Protein AF-A0A238V1S0-F1 (afdb_monomer)

Nearest PDB structures (foldseek):
  1uw4-assembly2_C  TM=3.330E-01  e=7.385E+00  Homo sapiens

Structure (mmCIF, N/CA/C/O backbone):
data_AF-A0A238V1S0-F1
#
_entry.id   AF-A0A238V1S0-F1
#
loop_
_atom_site.group_PDB
_atom_site.id
_atom_site.type_symbol
_atom_site.label_atom_id
_atom_site.label_alt_id
_atom_site.label_comp_id
_atom_site.label_asym_id
_atom_site.label_entity_id
_atom_site.label_seq_id
_atom_site.pdbx_PDB_ins_code
_atom_site.Cartn_x
_atom_site.Cartn_y
_atom_site.Cartn_z
_atom_site.occupancy
_atom_site.B_iso_or_equiv
_atom_site.auth_seq_id
_atom_site.auth_comp_id
_atom_site.auth_asym_id
_atom_site.auth_atom_id
_atom_site.pdbx_PDB_model_num
ATOM 1 N N . MET A 1 1 ? 20.541 9.619 -1.644 1.00 54.50 1 MET A N 1
ATOM 2 C CA . MET A 1 1 ? 19.084 9.406 -1.717 1.00 54.50 1 MET A CA 1
ATOM 3 C C . MET A 1 1 ? 18.749 8.346 -0.679 1.00 54.50 1 MET A C 1
ATOM 5 O O . MET A 1 1 ? 19.626 7.540 -0.402 1.00 54.50 1 MET A O 1
ATOM 9 N N . GLY A 1 2 ? 17.619 8.468 0.016 1.00 66.25 2 GLY A N 1
ATOM 10 C CA . GLY A 1 2 ? 17.244 7.609 1.146 1.00 66.25 2 GLY A CA 1
ATOM 11 C C . GLY A 1 2 ? 15.854 6.996 0.943 1.00 66.25 2 GLY A C 1
ATOM 12 O O . GLY A 1 2 ? 15.102 7.477 0.090 1.00 66.25 2 GLY A O 1
ATOM 13 N N . ALA A 1 3 ? 15.493 6.001 1.760 1.00 74.81 3 ALA A N 1
ATOM 14 C CA . ALA A 1 3 ? 14.172 5.377 1.742 1.00 74.81 3 ALA A CA 1
ATOM 15 C C . ALA A 1 3 ? 13.056 6.424 1.736 1.00 74.81 3 ALA A C 1
ATOM 17 O O . ALA A 1 3 ? 13.066 7.389 2.504 1.00 74.81 3 ALA A O 1
ATOM 18 N N . SER A 1 4 ? 12.078 6.207 0.865 1.00 87.19 4 SER A N 1
ATOM 19 C CA . SER A 1 4 ? 10.942 7.100 0.680 1.00 87.19 4 SER A CA 1
ATOM 20 C C . SER A 1 4 ? 9.683 6.471 1.254 1.00 87.19 4 SER A C 1
ATOM 22 O O . SER A 1 4 ? 9.440 5.273 1.104 1.00 87.19 4 SER A O 1
ATOM 24 N N . GLY A 1 5 ? 8.897 7.292 1.946 1.00 90.69 5 GLY A N 1
ATOM 25 C CA . GLY A 1 5 ? 7.599 6.886 2.466 1.00 90.69 5 GLY A CA 1
ATOM 26 C C . GLY A 1 5 ? 6.532 6.966 1.386 1.00 90.69 5 GLY A C 1
ATOM 27 O O . GLY A 1 5 ? 6.448 7.959 0.665 1.00 90.69 5 GLY A O 1
ATOM 28 N N . TRP A 1 6 ? 5.677 5.956 1.324 1.00 94.62 6 TRP A N 1
ATOM 29 C CA . TRP A 1 6 ? 4.529 5.903 0.425 1.00 94.62 6 TRP A CA 1
ATOM 30 C C . TRP A 1 6 ? 3.276 5.505 1.203 1.00 94.62 6 TRP A C 1
ATOM 32 O O . TRP A 1 6 ? 3.348 4.856 2.249 1.00 94.62 6 TRP A O 1
ATOM 42 N N . HIS A 1 7 ? 2.105 5.916 0.713 1.00 95.94 7 HIS A N 1
ATOM 43 C CA . HIS A 1 7 ? 0.826 5.536 1.306 1.00 95.94 7 HIS A CA 1
ATOM 44 C C . HIS A 1 7 ? -0.305 5.538 0.277 1.00 95.94 7 HIS A C 1
ATOM 46 O O . HIS A 1 7 ? -0.301 6.320 -0.668 1.00 95.94 7 HIS A O 1
ATOM 52 N N . TYR A 1 8 ? -1.297 4.682 0.504 1.00 96.38 8 TYR A N 1
ATOM 53 C CA . TYR A 1 8 ? -2.450 4.468 -0.359 1.00 96.38 8 TYR A CA 1
ATOM 54 C C . TYR A 1 8 ? -3.719 4.306 0.481 1.00 96.38 8 TYR A C 1
ATOM 56 O O . TYR A 1 8 ? -3.685 3.817 1.614 1.00 96.38 8 TYR A O 1
ATOM 64 N N . PHE A 1 9 ? -4.856 4.669 -0.108 1.00 95.75 9 PHE A N 1
ATOM 65 C CA . PHE A 1 9 ? -6.181 4.354 0.420 1.00 95.75 9 PHE A CA 1
ATOM 66 C C . PHE A 1 9 ? -6.911 3.459 -0.573 1.00 95.75 9 PHE A C 1
ATOM 68 O O . PHE A 1 9 ? -6.894 3.718 -1.773 1.00 95.75 9 PHE A O 1
ATOM 75 N N . THR A 1 10 ? -7.578 2.429 -0.071 1.00 95.06 10 THR A N 1
ATOM 76 C CA . THR A 1 10 ? -8.374 1.501 -0.879 1.00 95.06 10 THR A CA 1
ATOM 77 C C . THR A 1 10 ? -9.608 1.071 -0.101 1.00 95.06 10 THR A C 1
ATOM 79 O O . THR A 1 10 ? -9.635 1.149 1.127 1.00 95.06 10 THR A O 1
ATOM 82 N N . ASP A 1 11 ? -10.628 0.586 -0.799 1.00 93.88 11 ASP A N 1
ATOM 83 C CA . ASP A 1 11 ? -11.766 -0.067 -0.159 1.00 93.88 11 ASP A CA 1
ATOM 84 C C . ASP A 1 11 ? -11.306 -1.263 0.673 1.00 93.88 11 ASP A C 1
ATOM 86 O O . ASP A 1 11 ? -10.360 -1.969 0.296 1.00 93.88 11 ASP A O 1
ATOM 90 N N . TYR A 1 12 ? -11.981 -1.473 1.804 1.00 93.38 12 TYR A N 1
ATOM 91 C CA . TYR A 1 12 ? -11.707 -2.593 2.690 1.00 93.38 12 TYR A CA 1
ATOM 92 C C . TYR A 1 12 ? -11.927 -3.918 1.966 1.00 93.38 12 TYR A C 1
ATOM 94 O O . TYR A 1 12 ? -12.994 -4.184 1.417 1.00 93.38 12 TYR A O 1
ATOM 102 N N . GLU A 1 13 ? -10.912 -4.764 2.040 1.00 94.44 13 GLU A N 1
ATOM 103 C CA . GLU A 1 13 ? -10.909 -6.121 1.527 1.00 94.44 13 GLU A CA 1
ATOM 104 C C . GLU A 1 13 ? -10.217 -6.997 2.584 1.00 94.44 13 GLU A C 1
ATOM 106 O O . GLU A 1 13 ? -9.099 -6.666 2.992 1.00 94.44 13 GLU A O 1
ATOM 111 N N . PRO A 1 14 ? -10.876 -8.054 3.095 1.00 90.94 14 PRO A N 1
ATOM 112 C CA . PRO A 1 14 ? -10.302 -8.918 4.124 1.00 90.94 14 PRO A CA 1
ATOM 113 C C . PRO A 1 14 ? -9.054 -9.688 3.670 1.00 90.94 14 PRO A C 1
ATOM 115 O O . PRO A 1 14 ? -8.218 -10.001 4.519 1.00 90.94 14 PRO A O 1
ATOM 118 N N . ASP A 1 15 ? -8.902 -10.001 2.377 1.00 94.31 15 ASP A N 1
ATOM 119 C CA . ASP A 1 15 ? -7.673 -10.619 1.872 1.00 94.31 15 ASP A CA 1
ATOM 120 C C . ASP A 1 15 ? -6.660 -9.561 1.415 1.00 94.31 15 ASP A C 1
ATOM 122 O O . ASP A 1 15 ? -6.736 -9.003 0.316 1.00 94.31 15 ASP A O 1
ATOM 126 N N . LEU A 1 16 ? -5.634 -9.331 2.238 1.00 95.12 16 LEU A N 1
ATOM 127 C CA . LEU A 1 16 ? -4.558 -8.401 1.902 1.00 95.12 16 LEU A CA 1
ATOM 128 C C . LEU A 1 16 ? -3.808 -8.761 0.614 1.00 95.12 16 LEU A C 1
ATOM 130 O O . LEU A 1 16 ? -3.166 -7.884 0.043 1.00 95.12 16 LEU A O 1
ATOM 134 N N . ARG A 1 17 ? -3.869 -10.006 0.122 1.00 96.25 17 ARG A N 1
ATOM 135 C CA . ARG A 1 17 ? -3.259 -10.353 -1.174 1.00 96.25 17 ARG A CA 1
ATOM 136 C C . ARG A 1 17 ? -3.998 -9.680 -2.323 1.00 96.25 17 ARG A C 1
ATOM 138 O O . ARG A 1 17 ? -3.363 -9.185 -3.248 1.00 96.25 17 ARG A O 1
ATOM 145 N N . VAL A 1 18 ? -5.326 -9.61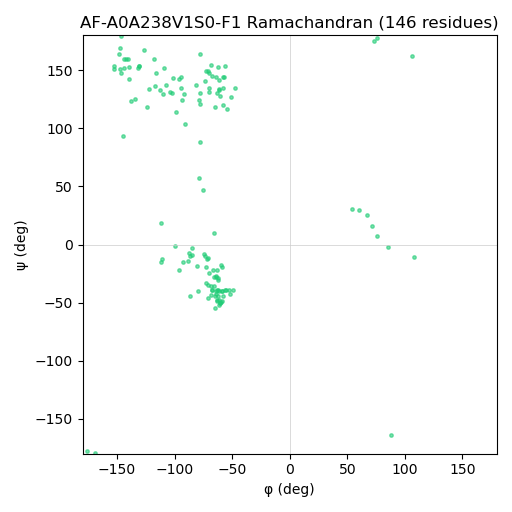0 -2.229 1.00 96.62 18 VAL A N 1
ATOM 146 C CA . VAL A 1 18 ? -6.175 -8.900 -3.194 1.00 96.62 18 VAL A CA 1
ATOM 147 C C . VAL A 1 18 ? -5.928 -7.396 -3.108 1.00 96.62 18 VAL A C 1
ATOM 149 O O . VAL A 1 18 ? -5.863 -6.722 -4.136 1.00 96.62 18 VAL A O 1
ATOM 152 N N . VAL A 1 19 ? -5.745 -6.868 -1.893 1.00 96.94 19 VAL A N 1
ATOM 153 C CA . VAL A 1 19 ? -5.346 -5.469 -1.684 1.00 96.94 19 VAL A CA 1
ATOM 154 C C . VAL A 1 19 ? -3.998 -5.180 -2.340 1.00 96.94 19 VAL A C 1
ATOM 156 O O . VAL A 1 19 ? -3.888 -4.216 -3.092 1.00 96.94 19 VAL A O 1
ATOM 159 N N . LEU A 1 20 ? -2.989 -6.011 -2.079 1.00 96.88 20 LEU A N 1
ATOM 160 C CA . LEU A 1 20 ? -1.637 -5.816 -2.593 1.00 96.88 20 LEU A CA 1
ATOM 161 C C . LEU A 1 20 ? -1.607 -5.854 -4.125 1.00 96.88 20 LEU A C 1
ATOM 163 O O . LEU A 1 20 ? -1.087 -4.928 -4.736 1.00 96.88 20 LEU A O 1
ATOM 167 N N . ASP A 1 21 ? -2.247 -6.850 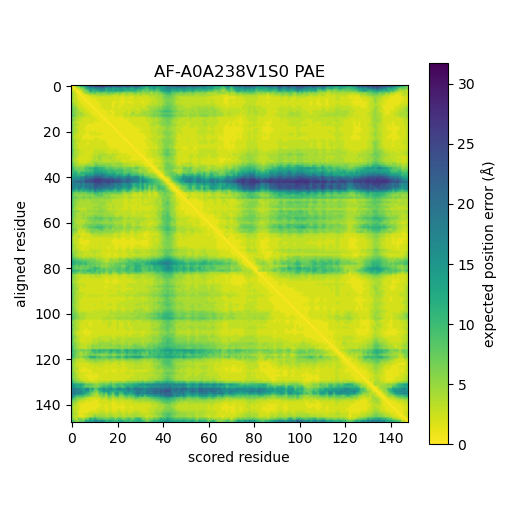-4.744 1.00 96.44 21 ASP A N 1
ATOM 168 C CA . ASP A 1 21 ? -2.356 -6.949 -6.207 1.00 96.44 21 ASP A CA 1
ATOM 169 C C . ASP A 1 21 ? -3.053 -5.725 -6.828 1.00 96.44 21 ASP A C 1
ATOM 171 O O . ASP A 1 21 ? -2.631 -5.198 -7.862 1.00 96.44 21 ASP A O 1
ATOM 175 N N . ARG A 1 22 ? -4.111 -5.221 -6.179 1.00 96.31 22 ARG A N 1
ATOM 176 C CA . ARG A 1 22 ? -4.798 -4.000 -6.616 1.00 96.31 22 ARG A CA 1
ATOM 177 C C . ARG A 1 22 ? -3.871 -2.790 -6.551 1.00 96.31 22 ARG A C 1
ATOM 179 O O . ARG A 1 22 ? -3.815 -2.028 -7.515 1.00 96.31 22 ARG A O 1
ATOM 186 N N . LEU A 1 23 ? -3.163 -2.616 -5.437 1.00 97.06 23 LEU A N 1
ATOM 187 C CA . LEU A 1 23 ? -2.242 -1.498 -5.249 1.00 97.06 23 LEU A CA 1
ATOM 188 C C . LEU A 1 23 ? -1.057 -1.572 -6.212 1.00 97.06 23 LEU A C 1
ATOM 190 O O . LEU A 1 23 ? -0.659 -0.541 -6.742 1.00 97.06 23 LEU A O 1
ATOM 194 N N . HIS A 1 24 ? -0.556 -2.771 -6.522 1.00 96.31 24 HIS A N 1
ATOM 195 C CA . HIS A 1 24 ? 0.466 -2.952 -7.551 1.00 96.31 24 HIS A CA 1
ATOM 196 C C . HIS A 1 24 ? -0.006 -2.479 -8.919 1.00 96.31 24 HIS A C 1
ATOM 198 O O . HIS A 1 24 ? 0.672 -1.689 -9.574 1.00 96.31 24 HIS A O 1
ATOM 204 N N . ARG A 1 25 ? -1.198 -2.908 -9.342 1.00 95.12 25 ARG A N 1
ATOM 205 C CA . ARG A 1 25 ? -1.772 -2.475 -10.622 1.00 95.12 25 ARG A CA 1
ATOM 206 C C . ARG A 1 25 ? -2.035 -0.973 -10.659 1.00 95.12 25 ARG A C 1
ATOM 208 O O . ARG A 1 25 ? -1.797 -0.353 -11.692 1.00 95.12 25 ARG A O 1
ATOM 215 N N . GLN A 1 26 ? -2.499 -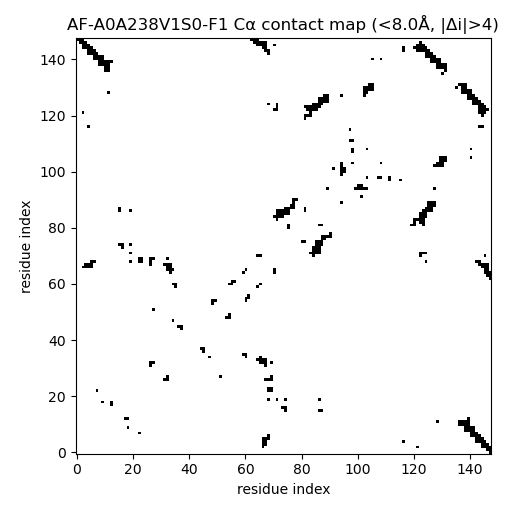0.396 -9.551 1.00 95.12 26 GLN A N 1
ATOM 216 C CA . GLN A 1 26 ? -2.727 1.041 -9.437 1.00 95.12 26 GLN A CA 1
ATOM 217 C C . GLN A 1 26 ? -1.416 1.826 -9.544 1.00 95.12 26 GLN A C 1
ATOM 219 O O . GLN A 1 26 ? -1.314 2.691 -10.408 1.00 95.12 26 GLN A O 1
ATOM 224 N N . ALA A 1 27 ? -0.421 1.513 -8.710 1.00 95.56 27 ALA A N 1
ATOM 225 C CA . ALA A 1 27 ? 0.846 2.240 -8.673 1.00 95.56 27 ALA A CA 1
ATOM 226 C C . ALA A 1 27 ? 1.596 2.131 -10.007 1.00 95.56 27 ALA A C 1
ATOM 228 O O . ALA A 1 27 ? 2.039 3.137 -10.556 1.00 95.56 27 ALA A O 1
ATOM 229 N N . PHE A 1 28 ? 1.658 0.924 -10.581 1.00 94.81 28 PHE A N 1
ATOM 230 C CA . PHE A 1 28 ? 2.273 0.708 -11.887 1.00 94.81 28 PHE A CA 1
ATOM 231 C C . PHE A 1 28 ?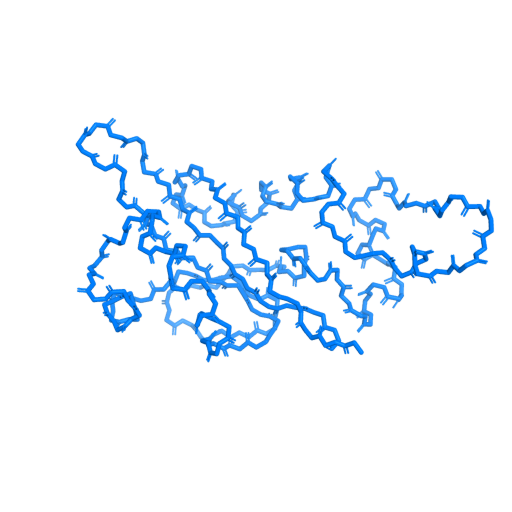 1.531 1.462 -12.999 1.00 94.81 28 PHE A C 1
ATOM 233 O O . PHE A 1 28 ? 2.149 2.184 -13.776 1.00 94.81 28 PHE A O 1
ATOM 240 N N . GLY A 1 29 ? 0.200 1.341 -13.059 1.00 93.25 29 GLY A N 1
ATOM 241 C CA . GLY A 1 29 ? -0.613 1.995 -14.088 1.00 93.25 29 GLY A CA 1
ATOM 242 C C . GLY A 1 29 ? -0.617 3.524 -14.000 1.00 93.25 29 GLY A C 1
ATOM 243 O O . GLY A 1 29 ? -0.772 4.186 -15.023 1.00 93.25 29 GLY A O 1
ATOM 244 N N . ALA A 1 30 ? -0.434 4.081 -12.801 1.00 92.50 30 ALA A N 1
ATOM 245 C CA . ALA A 1 30 ? -0.331 5.519 -12.570 1.00 92.50 30 ALA A CA 1
ATOM 246 C C . ALA A 1 30 ? 1.100 6.067 -12.735 1.00 92.50 30 ALA A C 1
ATOM 248 O O . ALA A 1 30 ? 1.281 7.282 -12.734 1.00 92.50 30 ALA A O 1
ATOM 249 N N . GLY A 1 31 ? 2.112 5.201 -12.866 1.00 91.50 31 GLY A N 1
ATOM 250 C CA . GLY A 1 31 ? 3.517 5.618 -12.884 1.00 91.50 31 GLY A CA 1
ATOM 251 C C . GLY A 1 31 ? 4.045 6.092 -11.523 1.00 91.50 31 GLY A C 1
ATOM 252 O O . GLY A 1 31 ? 5.092 6.734 -11.478 1.00 91.50 31 GLY A O 1
ATOM 253 N N . GLU A 1 32 ? 3.343 5.784 -10.424 1.00 91.56 32 GLU A N 1
ATOM 254 C CA . GLU A 1 32 ? 3.662 6.189 -9.043 1.00 91.56 32 GLU A CA 1
ATOM 255 C C . GLU A 1 32 ? 4.782 5.325 -8.442 1.00 91.56 32 GLU A C 1
ATOM 257 O O . GLU A 1 32 ? 4.612 4.646 -7.428 1.00 91.56 32 GLU A O 1
ATOM 262 N N . TYR A 1 33 ? 5.928 5.318 -9.112 1.00 91.81 33 TYR A N 1
ATOM 263 C CA . TYR A 1 33 ? 7.117 4.591 -8.706 1.00 91.81 33 TYR A CA 1
ATOM 264 C C . TYR A 1 33 ? 8.377 5.276 -9.237 1.00 91.81 33 TYR A C 1
ATOM 266 O O . TYR A 1 33 ? 8.346 5.954 -10.268 1.00 91.81 33 TYR A O 1
ATOM 274 N N . TYR A 1 34 ? 9.480 5.074 -8.522 1.00 89.75 34 TYR A N 1
ATOM 275 C CA . TYR A 1 34 ? 10.810 5.506 -8.920 1.00 89.75 34 TYR A CA 1
ATOM 276 C C . TYR A 1 34 ? 11.317 4.693 -10.112 1.00 89.75 34 TYR A C 1
ATOM 278 O O . TYR A 1 34 ? 11.271 3.460 -10.093 1.00 89.75 34 TYR A O 1
ATOM 286 N N . TRP A 1 35 ? 11.815 5.392 -11.130 1.00 88.44 35 TRP A N 1
ATOM 287 C CA . TRP A 1 35 ? 12.488 4.806 -12.279 1.00 88.44 35 TRP A CA 1
ATOM 288 C C . TRP A 1 35 ? 13.883 5.437 -12.403 1.00 88.44 35 TRP A C 1
ATOM 290 O O . TRP A 1 35 ? 13.953 6.651 -12.574 1.00 88.44 35 TRP A O 1
ATOM 300 N N . PRO A 1 36 ? 14.975 4.655 -12.304 1.00 82.38 36 PRO A N 1
ATOM 301 C CA . PRO A 1 36 ? 16.339 5.189 -12.290 1.00 82.38 36 PRO A CA 1
ATOM 302 C C . PRO A 1 36 ? 16.669 6.122 -13.460 1.00 82.38 36 PRO A C 1
ATOM 304 O O . PRO A 1 36 ? 17.292 7.159 -13.251 1.00 82.38 36 PRO A O 1
ATOM 307 N N . ASP A 1 37 ? 16.196 5.802 -14.667 1.00 79.44 37 ASP A N 1
ATOM 308 C CA . ASP A 1 37 ? 16.495 6.616 -15.851 1.00 79.44 37 ASP A CA 1
ATOM 309 C C . ASP A 1 37 ? 15.755 7.969 -15.857 1.00 79.44 37 ASP A C 1
ATOM 311 O O . ASP A 1 37 ? 16.092 8.835 -16.655 1.00 79.44 37 ASP A O 1
ATOM 315 N N . ASP A 1 38 ? 14.754 8.187 -14.990 1.00 78.69 38 ASP A N 1
ATOM 316 C CA . ASP A 1 38 ? 14.113 9.508 -14.866 1.00 78.69 38 ASP A CA 1
ATOM 317 C C . ASP A 1 38 ? 15.065 10.570 -14.295 1.00 78.69 38 ASP A C 1
ATOM 319 O O . ASP A 1 38 ? 14.833 11.765 -14.484 1.00 78.69 38 ASP A O 1
ATOM 323 N N . ASP A 1 39 ? 16.114 10.146 -13.585 1.00 71.75 39 ASP A N 1
ATOM 324 C CA . ASP A 1 39 ? 17.133 11.039 -13.032 1.00 71.75 39 ASP A CA 1
ATOM 325 C C . ASP A 1 39 ? 18.279 11.318 -14.026 1.00 71.75 39 ASP A C 1
ATOM 327 O O . ASP A 1 39 ? 19.145 12.154 -13.743 1.00 71.75 39 ASP A O 1
ATOM 331 N N . GLU A 1 40 ? 18.323 10.636 -15.178 1.00 68.69 40 GLU A N 1
ATOM 332 C CA . GLU A 1 40 ? 19.343 10.880 -16.198 1.00 68.69 40 GLU A CA 1
ATOM 333 C C . GLU A 1 40 ? 18.998 12.143 -17.009 1.00 68.69 40 GLU A C 1
ATOM 335 O O . GLU A 1 40 ? 17.955 12.238 -17.651 1.00 68.69 40 GLU A O 1
ATOM 340 N N . ASP A 1 41 ? 19.902 13.132 -17.000 1.00 61.38 41 ASP A N 1
ATOM 341 C CA . ASP A 1 41 ? 19.827 14.374 -17.797 1.00 61.38 41 ASP A CA 1
ATOM 342 C C . ASP A 1 41 ? 20.169 14.102 -19.275 1.00 61.38 41 ASP A C 1
ATOM 344 O O . ASP A 1 41 ? 21.007 14.771 -19.885 1.00 61.38 41 ASP A O 1
ATOM 348 N N . ASP A 1 42 ? 19.579 13.050 -19.841 1.00 60.06 42 ASP A N 1
ATOM 349 C CA . ASP A 1 42 ? 19.659 12.755 -21.261 1.00 60.06 42 ASP A CA 1
ATOM 350 C C . ASP A 1 42 ? 18.329 13.142 -21.915 1.00 60.06 42 ASP A C 1
ATOM 352 O O . ASP A 1 42 ? 17.244 12.838 -21.433 1.00 60.06 42 ASP A O 1
ATOM 356 N N . SER A 1 43 ? 18.401 13.876 -23.024 1.00 54.97 43 SER A N 1
ATOM 357 C CA . SER A 1 43 ? 17.256 14.554 -23.667 1.00 54.97 43 SER A CA 1
ATOM 358 C C . SER A 1 43 ? 16.168 13.633 -24.258 1.00 54.97 43 SER A C 1
ATOM 360 O O . SER A 1 43 ? 15.286 14.099 -24.986 1.00 54.97 43 SER A O 1
ATOM 362 N N . TRP A 1 44 ? 16.235 12.333 -23.979 1.00 62.75 44 TRP A N 1
ATOM 363 C CA . TRP A 1 44 ? 15.279 11.320 -24.402 1.00 62.75 44 TRP A CA 1
ATOM 364 C C . TRP A 1 44 ? 14.366 10.968 -23.235 1.00 62.75 44 TRP A C 1
ATOM 366 O O . TRP A 1 44 ? 14.847 10.665 -22.152 1.00 62.75 44 TRP A O 1
ATOM 376 N N . GLU A 1 45 ? 13.049 10.965 -23.459 1.00 60.09 45 GLU A N 1
ATOM 377 C CA . GLU A 1 45 ? 12.122 10.441 -22.454 1.00 60.09 45 GLU A CA 1
ATOM 378 C C . GLU A 1 45 ? 12.488 8.976 -22.155 1.00 60.09 45 GLU A C 1
ATOM 380 O O . GLU A 1 45 ? 12.488 8.153 -23.084 1.00 60.09 45 GLU A O 1
ATOM 385 N N . PRO A 1 46 ? 12.821 8.631 -20.898 1.00 65.00 46 PRO A N 1
ATOM 386 C CA . PRO A 1 46 ? 13.214 7.279 -20.551 1.00 65.00 46 PRO A CA 1
ATOM 387 C C . PRO A 1 46 ? 12.076 6.303 -20.846 1.00 65.00 46 PRO A C 1
ATOM 389 O O . PRO A 1 46 ? 10.907 6.525 -20.512 1.00 65.00 46 PRO A O 1
ATOM 392 N N . VAL A 1 47 ? 12.417 5.192 -21.503 1.00 79.75 47 VAL A N 1
ATOM 393 C CA . VAL A 1 47 ? 11.432 4.178 -21.886 1.00 79.75 47 VAL A CA 1
ATOM 394 C C . VAL A 1 47 ? 11.099 3.343 -20.660 1.00 79.75 47 VAL A C 1
ATOM 396 O O . VAL A 1 47 ? 11.694 2.295 -20.410 1.00 79.75 47 VAL A O 1
ATOM 399 N N . ARG A 1 48 ? 10.103 3.804 -19.904 1.00 86.50 48 ARG A N 1
ATOM 400 C CA . ARG A 1 48 ? 9.574 3.053 -18.769 1.00 86.50 48 ARG A CA 1
ATOM 401 C C . ARG A 1 48 ? 9.090 1.660 -19.207 1.00 86.50 48 ARG A C 1
ATOM 403 O O . ARG A 1 48 ? 8.539 1.494 -20.303 1.00 86.50 48 ARG A O 1
ATOM 410 N N . PRO A 1 49 ? 9.260 0.635 -18.356 1.00 87.25 49 PRO A N 1
ATOM 411 C CA . PRO A 1 49 ? 8.876 -0.731 -18.682 1.00 87.25 49 PRO A CA 1
ATOM 412 C C . PRO A 1 49 ? 7.371 -0.838 -18.941 1.00 87.25 49 PRO A C 1
ATOM 414 O O . PRO A 1 49 ? 6.552 -0.369 -18.162 1.00 87.25 49 PRO A O 1
ATOM 417 N N . ALA A 1 50 ? 6.996 -1.530 -20.019 1.00 87.81 50 ALA A N 1
ATOM 418 C CA . ALA A 1 50 ? 5.596 -1.668 -20.435 1.00 87.81 50 ALA A CA 1
ATOM 419 C C . ALA A 1 50 ? 4.756 -2.615 -19.552 1.00 87.81 50 ALA A C 1
ATOM 421 O O . ALA A 1 50 ? 3.540 -2.707 -19.715 1.00 87.81 50 ALA A O 1
ATOM 422 N N . THR A 1 51 ? 5.391 -3.364 -18.647 1.00 90.19 51 THR A N 1
ATOM 423 C CA . THR A 1 51 ? 4.733 -4.357 -17.783 1.00 90.19 51 THR A CA 1
ATOM 424 C C . THR A 1 51 ? 5.419 -4.431 -16.427 1.00 90.19 51 THR A C 1
ATOM 426 O O . THR A 1 51 ? 6.648 -4.349 -16.377 1.00 90.19 51 THR A O 1
ATOM 429 N N . LEU A 1 52 ? 4.651 -4.720 -15.374 1.00 87.75 52 LEU A N 1
ATOM 430 C CA . LEU A 1 52 ? 5.175 -4.898 -14.017 1.00 87.75 52 LEU A CA 1
ATOM 431 C C . LEU A 1 52 ? 6.273 -5.972 -13.939 1.00 87.75 52 LEU A C 1
ATOM 433 O O . LEU A 1 52 ? 7.278 -5.765 -13.276 1.00 87.75 52 LEU A O 1
ATOM 437 N N . GLU A 1 53 ? 6.135 -7.085 -14.663 1.00 87.94 53 GLU A N 1
ATOM 438 C CA . GLU A 1 53 ? 7.165 -8.136 -14.709 1.00 87.94 53 GLU A CA 1
ATOM 439 C C . GLU A 1 53 ? 8.516 -7.599 -15.202 1.00 87.94 53 GLU A C 1
ATOM 441 O O . GLU A 1 53 ? 9.550 -7.869 -14.601 1.00 87.94 53 GLU A O 1
ATOM 446 N N . ARG A 1 54 ? 8.506 -6.789 -16.267 1.00 89.06 54 ARG A N 1
ATOM 447 C CA . ARG A 1 54 ? 9.727 -6.170 -16.803 1.00 89.06 54 ARG A CA 1
ATOM 448 C C . ARG A 1 54 ? 10.318 -5.132 -15.860 1.00 89.06 54 ARG A C 1
ATOM 450 O O . ARG A 1 54 ? 11.534 -5.052 -15.790 1.00 89.06 54 ARG A O 1
ATOM 457 N N . LEU A 1 55 ? 9.478 -4.381 -15.144 1.00 90.06 55 LEU A N 1
ATOM 458 C CA . LEU A 1 55 ? 9.937 -3.463 -14.102 1.00 90.06 55 LEU A CA 1
ATOM 459 C C . LEU A 1 55 ? 10.672 -4.222 -12.993 1.00 90.06 55 LEU A C 1
ATOM 461 O O . LEU A 1 55 ? 11.785 -3.869 -12.639 1.00 90.06 55 LEU A O 1
ATOM 465 N N . LEU A 1 56 ? 10.064 -5.289 -12.473 1.00 84.88 56 LEU A N 1
ATOM 466 C CA . LEU A 1 56 ? 10.627 -6.068 -11.367 1.00 84.88 56 LEU A CA 1
ATOM 467 C C . LEU A 1 56 ? 11.837 -6.925 -11.778 1.00 84.88 56 LEU A C 1
ATOM 469 O O . LEU A 1 56 ? 12.601 -7.354 -10.919 1.00 84.88 56 LEU A O 1
ATOM 473 N N . ALA A 1 57 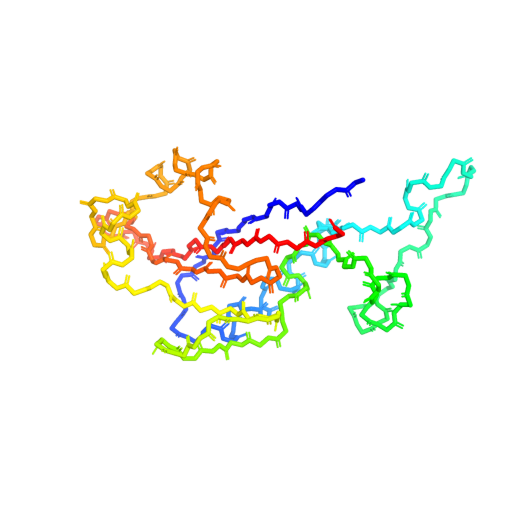? 12.004 -7.194 -13.075 1.00 87.88 57 ALA A N 1
ATOM 474 C CA . ALA A 1 57 ? 13.170 -7.882 -13.626 1.00 87.88 57 ALA A CA 1
ATOM 475 C C . ALA A 1 57 ? 14.357 -6.942 -13.910 1.00 87.88 57 ALA A C 1
ATOM 477 O O . ALA A 1 57 ? 15.439 -7.427 -14.249 1.00 87.88 57 ALA A O 1
ATOM 478 N N . ASP A 1 58 ? 14.162 -5.626 -13.813 1.00 89.88 58 ASP A N 1
ATOM 479 C CA . ASP A 1 58 ? 15.215 -4.649 -14.052 1.00 89.88 58 ASP A CA 1
ATOM 480 C C . ASP A 1 58 ? 16.268 -4.676 -12.930 1.00 89.88 58 ASP A C 1
ATOM 482 O O . ASP A 1 58 ? 15.950 -4.738 -11.741 1.00 89.88 58 ASP A O 1
ATOM 486 N N . ALA A 1 59 ? 17.547 -4.653 -13.312 1.00 86.12 59 ALA A N 1
ATOM 487 C CA . ALA A 1 59 ? 18.652 -4.803 -12.371 1.00 86.12 59 ALA A CA 1
ATOM 488 C C . ALA A 1 59 ? 18.858 -3.566 -11.484 1.00 86.12 59 ALA A C 1
ATOM 490 O O . ALA A 1 59 ? 19.250 -3.716 -10.325 1.00 86.12 59 ALA A O 1
ATOM 491 N N . ALA A 1 60 ? 18.599 -2.366 -12.009 1.00 84.88 60 ALA A N 1
ATOM 492 C CA . ALA A 1 60 ? 18.687 -1.141 -11.230 1.00 84.88 60 ALA A CA 1
ATOM 493 C C . ALA A 1 60 ? 17.536 -1.099 -10.223 1.00 84.88 60 ALA A C 1
ATOM 495 O O . ALA A 1 60 ? 17.789 -0.945 -9.032 1.00 84.88 60 ALA A O 1
ATOM 496 N N . VAL A 1 61 ? 16.309 -1.409 -10.656 1.00 87.62 61 VAL A N 1
ATOM 497 C CA . VAL A 1 61 ? 15.146 -1.53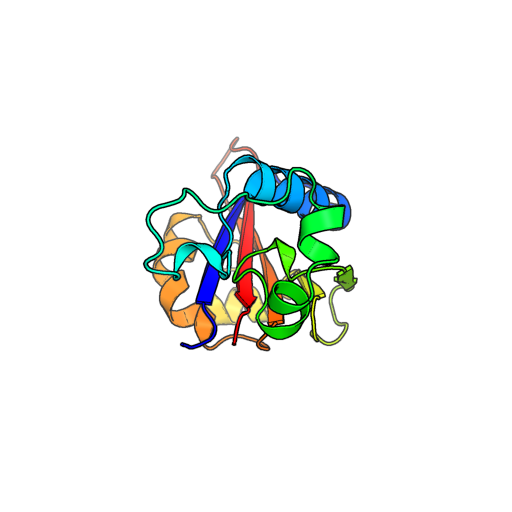2 -9.757 1.00 87.62 61 VAL A CA 1
ATOM 498 C C . VAL A 1 61 ? 15.356 -2.598 -8.684 1.00 87.62 61 VAL A C 1
ATOM 500 O O . VAL A 1 61 ? 15.004 -2.381 -7.528 1.00 87.62 61 VAL A O 1
ATOM 503 N N . ALA A 1 62 ? 15.961 -3.739 -9.017 1.00 84.94 62 ALA A N 1
ATOM 504 C CA . ALA A 1 62 ? 16.266 -4.774 -8.030 1.00 84.94 62 ALA A CA 1
ATOM 505 C C . ALA A 1 62 ? 17.272 -4.307 -6.961 1.00 84.94 62 ALA A C 1
ATOM 507 O O . ALA A 1 62 ? 17.265 -4.833 -5.846 1.00 84.94 62 ALA A O 1
ATOM 508 N N . SER A 1 63 ? 18.136 -3.344 -7.294 1.00 84.12 63 SER A N 1
ATOM 509 C CA . SER A 1 63 ? 19.103 -2.763 -6.363 1.00 84.12 63 SER A CA 1
ATOM 510 C C . SER A 1 63 ? 18.509 -1.610 -5.562 1.00 84.12 63 SER A C 1
ATOM 512 O O . SER A 1 63 ? 18.750 -1.545 -4.359 1.00 84.12 63 SER A O 1
ATOM 514 N N . THR A 1 64 ? 17.766 -0.714 -6.217 1.00 85.94 64 THR A N 1
ATOM 515 C CA . THR A 1 64 ? 17.318 0.548 -5.618 1.00 85.94 64 THR A CA 1
ATOM 516 C C . THR A 1 64 ? 15.916 0.497 -5.052 1.00 85.94 64 THR A C 1
ATOM 518 O O . THR A 1 64 ? 15.554 1.285 -4.188 1.00 85.94 64 THR A O 1
ATOM 521 N N . GLY A 1 65 ? 15.105 -0.443 -5.525 1.00 90.62 65 GLY A N 1
ATOM 522 C CA . GLY A 1 65 ? 13.670 -0.440 -5.318 1.00 90.62 65 GLY A CA 1
ATOM 523 C C . GLY A 1 65 ? 12.965 0.615 -6.157 1.00 90.62 65 GLY A C 1
ATOM 524 O O . GLY A 1 65 ? 13.558 1.442 -6.849 1.00 90.62 65 GLY A O 1
ATOM 525 N N . THR A 1 66 ? 11.649 0.567 -6.060 1.00 91.69 66 THR A N 1
ATOM 526 C CA . THR A 1 66 ? 10.700 1.441 -6.747 1.00 91.69 66 THR A CA 1
ATOM 527 C C . THR A 1 66 ? 10.194 2.568 -5.851 1.00 91.69 66 THR A C 1
ATOM 529 O O . THR A 1 66 ? 9.376 3.373 -6.295 1.00 91.69 66 THR A O 1
ATOM 532 N N . HIS A 1 67 ? 10.632 2.621 -4.587 1.00 93.25 67 HIS A N 1
ATOM 533 C CA . HIS A 1 67 ? 10.198 3.611 -3.598 1.00 93.25 67 HIS A CA 1
ATOM 534 C C . HIS A 1 67 ? 8.665 3.652 -3.440 1.00 93.25 67 HIS A C 1
ATOM 536 O O . HIS A 1 67 ? 8.073 4.697 -3.164 1.00 93.25 67 HIS A O 1
ATOM 542 N N . SER A 1 68 ? 8.008 2.508 -3.645 1.00 94.62 68 SER A N 1
ATOM 543 C CA . SER A 1 68 ? 6.552 2.395 -3.716 1.00 94.62 68 SER A CA 1
ATOM 544 C C . SER A 1 68 ? 6.062 1.060 -3.150 1.00 94.62 68 SER A C 1
ATOM 546 O O . SER A 1 68 ? 6.844 0.184 -2.771 1.00 94.62 68 SER A O 1
ATOM 548 N N . VAL A 1 69 ? 4.742 0.856 -3.156 1.00 95.81 69 VAL A N 1
ATOM 549 C CA . VAL A 1 69 ? 4.128 -0.431 -2.786 1.00 95.81 69 VAL A CA 1
ATOM 550 C C . VAL A 1 69 ? 4.573 -1.599 -3.681 1.00 95.81 69 VAL A C 1
ATOM 552 O O . VAL A 1 69 ? 4.434 -2.753 -3.276 1.00 95.81 69 VAL A O 1
ATOM 555 N N . LEU A 1 70 ? 5.140 -1.336 -4.866 1.00 95.56 70 LEU A N 1
ATOM 556 C CA . LEU A 1 70 ? 5.674 -2.380 -5.752 1.00 95.56 70 LEU A CA 1
ATOM 557 C C . LEU A 1 70 ? 6.853 -3.141 -5.127 1.00 95.56 70 LEU A C 1
ATOM 559 O O . LEU A 1 70 ? 7.071 -4.300 -5.468 1.00 95.56 70 LEU A O 1
ATOM 563 N N . ASP A 1 71 ? 7.543 -2.546 -4.149 1.00 94.50 71 ASP A N 1
ATOM 564 C CA . ASP A 1 71 ? 8.619 -3.208 -3.395 1.00 94.50 71 ASP A CA 1
ATOM 565 C C . ASP A 1 71 ? 8.098 -4.241 -2.381 1.00 94.50 71 ASP A C 1
ATOM 567 O O . ASP A 1 71 ? 8.867 -4.985 -1.768 1.00 94.50 71 ASP A O 1
ATOM 571 N N . ILE A 1 72 ? 6.780 -4.295 -2.180 1.00 95.25 72 ILE A N 1
ATOM 572 C CA . ILE A 1 72 ? 6.130 -5.225 -1.265 1.00 95.25 72 ILE A CA 1
ATOM 573 C C . ILE A 1 72 ? 5.594 -6.412 -2.051 1.00 95.25 72 ILE A C 1
ATOM 575 O O . ILE A 1 72 ? 4.674 -6.278 -2.847 1.00 95.25 72 ILE A O 1
ATOM 579 N N . VAL A 1 73 ? 6.149 -7.598 -1.814 1.00 92.94 73 VAL A N 1
ATOM 580 C CA . VAL A 1 73 ? 5.929 -8.782 -2.663 1.00 92.94 73 VAL A CA 1
ATOM 581 C C . VAL A 1 73 ? 5.110 -9.877 -1.989 1.00 92.94 73 VAL A C 1
ATOM 583 O O . VAL A 1 73 ? 4.668 -10.818 -2.648 1.00 92.94 73 VAL A O 1
ATOM 586 N N . ARG A 1 74 ? 4.903 -9.799 -0.670 1.00 94.12 74 ARG A N 1
ATOM 587 C CA . ARG A 1 74 ? 4.145 -10.817 0.066 1.00 94.12 74 ARG A CA 1
ATOM 588 C C . ARG A 1 74 ? 3.372 -10.248 1.241 1.00 94.12 74 ARG A C 1
ATOM 590 O O . ARG A 1 74 ? 3.798 -9.305 1.894 1.00 94.12 74 ARG A O 1
ATOM 597 N N . VAL A 1 75 ? 2.265 -10.901 1.563 1.00 95.88 75 VAL A N 1
ATOM 598 C CA . VAL A 1 75 ? 1.495 -10.655 2.785 1.00 95.88 75 VAL A CA 1
ATOM 599 C C . VAL A 1 75 ? 1.937 -11.643 3.855 1.00 95.88 75 VAL A C 1
ATOM 601 O O . VAL A 1 75 ? 2.039 -12.838 3.569 1.00 95.88 75 VAL A O 1
ATOM 604 N N . VAL A 1 76 ? 2.152 -11.157 5.075 1.00 93.62 76 VAL A N 1
ATOM 605 C CA . VAL A 1 76 ? 2.398 -11.995 6.257 1.00 93.62 76 VAL A CA 1
ATOM 606 C C . VAL A 1 76 ? 1.203 -11.947 7.199 1.00 93.62 76 VAL A C 1
ATOM 608 O O . VAL A 1 76 ? 0.427 -10.984 7.206 1.00 93.62 76 VAL A O 1
ATOM 611 N N . ALA A 1 77 ? 1.009 -13.022 7.960 1.00 85.69 77 ALA A N 1
ATOM 612 C CA . ALA A 1 77 ? -0.122 -13.106 8.870 1.00 85.69 77 ALA A CA 1
ATOM 613 C C . ALA A 1 77 ? 0.036 -12.107 10.031 1.00 85.69 77 ALA A C 1
ATOM 615 O O . ALA A 1 77 ? 1.161 -11.759 10.406 1.00 85.69 77 ALA A O 1
ATOM 616 N N . PRO A 1 78 ? -1.070 -11.660 10.655 1.00 74.00 78 PRO A N 1
ATOM 617 C CA . PRO A 1 78 ? -0.978 -10.906 11.893 1.00 74.00 78 PRO A CA 1
ATOM 618 C C . PRO A 1 78 ? -0.164 -11.695 12.931 1.00 74.00 78 PRO A C 1
ATOM 620 O O . PRO A 1 78 ? -0.576 -12.764 13.373 1.00 74.00 78 PRO A O 1
ATOM 623 N N . GLY A 1 79 ? 0.980 -11.145 13.339 1.00 71.69 79 GLY A N 1
ATOM 624 C CA . GLY A 1 79 ? 1.782 -11.634 14.469 1.00 71.69 79 GLY A CA 1
ATOM 625 C C . GLY A 1 79 ? 3.055 -12.317 14.018 1.00 71.69 79 GLY A C 1
ATOM 626 O O . GLY A 1 79 ? 3.951 -12.546 14.827 1.00 71.69 79 GLY A O 1
ATOM 627 N N . GLU A 1 80 ? 3.160 -12.575 12.719 1.00 83.38 80 GLU A N 1
ATOM 628 C CA . GLU A 1 80 ? 4.430 -12.864 12.084 1.00 83.38 80 GLU A CA 1
ATOM 629 C C . GLU A 1 80 ? 5.285 -11.594 12.045 1.00 83.38 80 GLU A C 1
ATOM 631 O O . GLU A 1 80 ? 4.773 -10.474 11.947 1.00 83.38 80 GLU A O 1
ATOM 636 N N . SER A 1 81 ? 6.603 -11.781 12.148 1.00 76.94 81 SER A N 1
ATOM 637 C CA . SER A 1 81 ? 7.552 -10.676 12.047 1.00 76.94 81 SER A CA 1
ATOM 638 C C . SER A 1 81 ? 7.380 -9.978 10.705 1.00 76.94 81 SER A C 1
ATOM 640 O O . SER A 1 81 ? 7.336 -10.631 9.658 1.00 76.94 81 SER A O 1
ATOM 642 N N . ASP A 1 82 ? 7.359 -8.648 10.736 1.00 80.50 82 ASP A N 1
ATOM 643 C CA . ASP A 1 82 ? 7.656 -7.885 9.535 1.00 80.50 82 ASP A CA 1
ATOM 644 C C . ASP A 1 82 ? 9.091 -8.178 9.079 1.00 80.50 82 ASP A C 1
ATOM 646 O O . ASP A 1 82 ? 9.964 -8.601 9.849 1.00 80.50 82 ASP A O 1
ATOM 650 N N . GLY A 1 83 ? 9.297 -8.037 7.779 1.00 85.06 83 GLY A N 1
ATOM 651 C CA . GLY A 1 83 ? 10.573 -8.253 7.125 1.00 85.06 83 GLY A CA 1
ATOM 652 C C . GLY A 1 83 ? 10.537 -7.762 5.688 1.00 85.06 83 GLY A C 1
ATOM 653 O O . GLY A 1 83 ? 9.515 -7.279 5.199 1.00 85.06 83 GLY A O 1
ATOM 654 N N . PHE A 1 84 ? 11.655 -7.933 4.992 1.00 90.12 84 PHE A N 1
ATOM 655 C CA . PHE A 1 84 ? 11.820 -7.432 3.633 1.00 90.12 84 PHE A CA 1
ATOM 656 C C . PHE A 1 84 ? 10.666 -7.848 2.701 1.00 90.12 84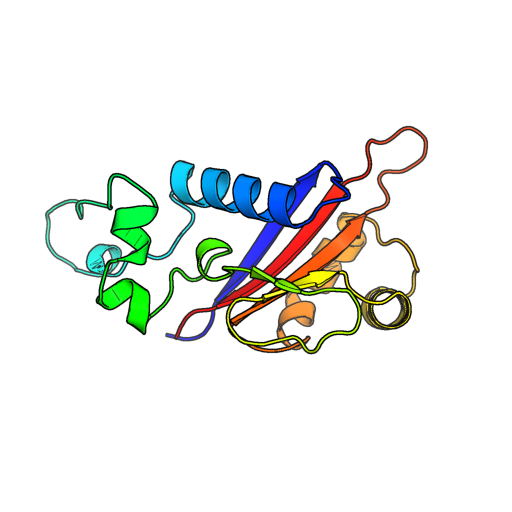 PHE A C 1
ATOM 658 O O . PHE A 1 84 ? 10.322 -9.034 2.594 1.00 90.12 84 PHE A O 1
ATOM 665 N N . GLY A 1 85 ? 10.070 -6.850 2.051 1.00 93.25 85 GLY A N 1
ATOM 666 C CA . GLY A 1 85 ? 8.993 -6.980 1.078 1.00 93.25 85 GLY A CA 1
ATOM 667 C C . GLY A 1 85 ? 7.670 -7.486 1.655 1.00 93.25 85 GLY A C 1
ATOM 668 O O . GLY A 1 85 ? 6.909 -8.121 0.924 1.00 93.25 85 GLY A O 1
ATOM 669 N N . THR A 1 86 ? 7.398 -7.286 2.950 1.00 95.38 86 THR A N 1
ATOM 670 C CA . THR A 1 86 ? 6.175 -7.796 3.603 1.00 95.38 86 THR A CA 1
ATOM 671 C C . THR A 1 86 ? 5.099 -6.731 3.787 1.00 95.38 86 THR A C 1
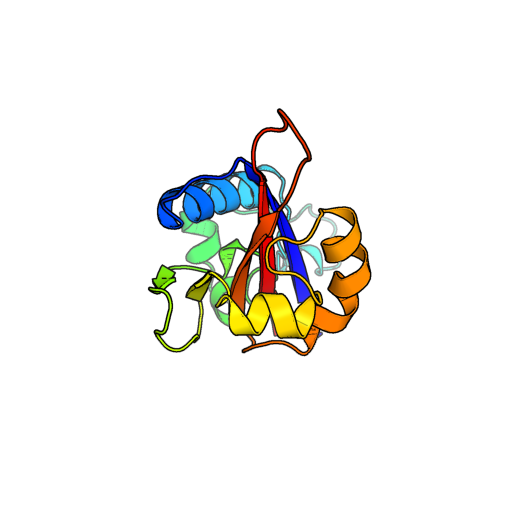ATOM 673 O O . THR A 1 86 ? 5.410 -5.589 4.095 1.00 95.38 86 THR A O 1
ATOM 676 N N . LEU A 1 87 ? 3.829 -7.118 3.642 1.00 95.94 87 LEU A N 1
ATOM 677 C CA . LEU A 1 87 ? 2.651 -6.352 4.053 1.00 95.94 87 LEU A CA 1
ATOM 678 C C . LEU A 1 87 ? 1.951 -7.064 5.211 1.00 95.94 87 LEU A C 1
ATOM 680 O O . LEU A 1 87 ? 1.667 -8.260 5.108 1.00 95.94 87 LEU A O 1
ATOM 684 N N . ARG A 1 88 ? 1.590 -6.333 6.271 1.00 94.56 88 ARG A N 1
ATOM 685 C CA . ARG A 1 88 ? 0.746 -6.868 7.352 1.00 94.56 88 ARG A CA 1
ATOM 686 C C . ARG A 1 88 ? -0.277 -5.876 7.879 1.00 94.56 88 ARG A C 1
ATOM 688 O O . ARG A 1 88 ? -0.109 -4.662 7.773 1.00 94.56 88 ARG A O 1
ATOM 695 N N . HIS A 1 89 ? -1.314 -6.401 8.521 1.00 93.81 89 HIS A N 1
ATOM 696 C CA . HIS A 1 89 ? -2.150 -5.590 9.397 1.00 93.81 89 HIS A CA 1
ATOM 697 C C . HIS A 1 89 ? -1.368 -5.153 10.637 1.00 93.81 89 HIS A C 1
ATOM 699 O O . HIS A 1 89 ? -0.550 -5.907 11.178 1.00 93.81 89 HIS A O 1
ATOM 705 N N . LEU A 1 90 ? -1.663 -3.945 11.111 1.00 93.62 90 LEU A N 1
ATOM 706 C CA . LEU A 1 90 ? -1.339 -3.579 12.480 1.00 93.62 90 LEU A CA 1
ATOM 707 C C . LEU A 1 90 ? -2.117 -4.438 13.472 1.00 93.62 90 LEU A C 1
ATOM 709 O O . LEU A 1 90 ? -3.295 -4.745 13.276 1.00 93.62 90 LEU A O 1
ATOM 713 N N . MET A 1 91 ? -1.458 -4.744 14.579 1.00 92.44 91 MET A N 1
ATOM 714 C CA . MET A 1 91 ? -2.088 -5.324 15.752 1.00 92.44 91 MET A CA 1
ATOM 715 C C . MET A 1 91 ? -2.978 -4.317 16.466 1.00 92.44 91 MET A C 1
ATOM 717 O O . MET A 1 91 ? -2.634 -3.134 16.491 1.00 92.44 91 MET A O 1
ATOM 721 N N . PRO A 1 92 ? -4.066 -4.752 17.125 1.00 93.44 92 PRO A N 1
ATOM 722 C CA . PRO A 1 92 ? -4.923 -3.861 17.907 1.00 93.44 92 PRO A CA 1
ATOM 723 C C . PRO A 1 92 ? -4.147 -2.956 18.878 1.00 93.44 92 PRO A C 1
ATOM 725 O O . PRO A 1 92 ? -4.442 -1.767 19.001 1.00 93.44 92 PRO A O 1
ATOM 728 N N . GLU A 1 93 ? -3.106 -3.486 19.521 1.00 93.69 93 GLU A N 1
ATOM 729 C CA . GLU A 1 93 ? -2.252 -2.752 20.455 1.00 93.69 93 GLU A CA 1
ATOM 730 C C . GLU A 1 93 ? -1.360 -1.726 19.745 1.00 93.69 93 GLU A C 1
ATOM 732 O O . GLU A 1 93 ? -1.103 -0.652 20.290 1.00 93.69 93 GLU A O 1
ATOM 737 N N . GLU A 1 94 ? -0.891 -2.031 18.531 1.00 94.00 94 GLU A N 1
ATOM 738 C CA . GLU A 1 94 ? -0.142 -1.092 17.690 1.00 94.00 94 GLU A CA 1
ATOM 739 C C . GLU A 1 94 ? -1.054 0.038 17.205 1.00 94.00 94 GLU A C 1
ATOM 741 O O . GLU A 1 94 ? -0.669 1.203 17.295 1.00 94.00 94 GLU A O 1
ATOM 746 N N . VAL A 1 95 ? -2.284 -0.278 16.774 1.00 95.38 95 VAL A N 1
ATOM 747 C CA . VAL A 1 95 ? -3.274 0.733 16.369 1.00 95.38 95 VAL A CA 1
ATOM 748 C C . VAL A 1 95 ? -3.562 1.677 17.537 1.00 95.38 95 VAL A C 1
ATOM 750 O O . VAL A 1 95 ? -3.465 2.896 17.389 1.00 95.38 95 VAL A O 1
ATOM 753 N N . HIS A 1 96 ? -3.824 1.136 18.730 1.00 95.75 96 HIS A N 1
ATOM 754 C CA . HIS A 1 96 ? -4.073 1.970 19.901 1.00 95.75 96 HIS A CA 1
ATOM 755 C C . HIS A 1 96 ? -2.848 2.807 20.293 1.00 95.75 96 HIS A C 1
ATOM 757 O O . HIS A 1 96 ? -2.989 3.982 20.618 1.00 95.75 96 HIS A O 1
ATOM 763 N N . ARG A 1 97 ? -1.635 2.248 20.219 1.00 94.06 97 ARG A N 1
ATOM 764 C CA . ARG A 1 97 ? -0.398 2.980 20.529 1.00 94.06 97 ARG A CA 1
ATOM 765 C C . ARG A 1 97 ? -0.147 4.139 19.563 1.00 94.06 97 ARG A C 1
ATOM 767 O O . ARG A 1 97 ? 0.263 5.210 20.001 1.00 94.06 97 ARG A O 1
ATOM 774 N N . LEU A 1 98 ? -0.373 3.924 18.268 1.00 94.50 98 LEU A N 1
ATOM 775 C CA . LEU A 1 98 ? -0.085 4.908 17.221 1.00 94.50 98 LEU A CA 1
ATOM 776 C C . LEU A 1 98 ? -1.173 5.982 17.111 1.00 94.50 98 LEU A C 1
ATOM 778 O O . LEU A 1 98 ? -0.869 7.164 16.938 1.00 94.50 98 LEU A O 1
ATOM 782 N N . PHE A 1 99 ? -2.442 5.588 17.236 1.00 95.25 99 PHE A N 1
ATOM 783 C CA . PHE A 1 99 ? -3.579 6.468 16.963 1.00 95.25 99 PHE A CA 1
ATOM 784 C C . PHE A 1 99 ? -4.393 6.842 18.208 1.00 95.25 99 PHE A C 1
ATOM 786 O O . PHE A 1 99 ? -5.180 7.784 18.150 1.00 95.25 99 PHE A O 1
ATOM 793 N N . GLY A 1 100 ? -4.225 6.143 19.334 1.00 95.75 100 GLY A N 1
ATOM 794 C CA . GLY A 1 100 ? -5.025 6.337 20.552 1.00 95.75 100 GLY A CA 1
ATOM 795 C C . GLY A 1 100 ? -6.443 5.756 20.476 1.00 95.75 100 GLY A C 1
ATOM 796 O O . GLY A 1 100 ? -7.251 5.972 21.375 1.00 95.75 100 GLY A O 1
ATOM 797 N N . THR A 1 101 ? -6.767 5.022 19.411 1.00 94.94 101 THR A N 1
ATOM 798 C CA . THR A 1 101 ? -8.087 4.431 19.135 1.00 94.94 101 THR A CA 1
ATOM 799 C C . THR A 1 101 ? -7.915 3.052 18.501 1.00 94.94 101 THR A C 1
ATOM 801 O O . THR A 1 101 ? -6.849 2.750 17.980 1.00 94.94 101 THR A O 1
ATOM 804 N N . ALA A 1 102 ? -8.943 2.205 18.554 1.00 92.69 102 ALA A N 1
ATOM 805 C CA . ALA A 1 102 ? -8.946 0.906 17.876 1.00 92.69 102 ALA A CA 1
ATOM 806 C C . ALA A 1 102 ? -9.275 1.012 16.376 1.00 92.69 102 ALA A C 1
ATOM 808 O O . ALA A 1 102 ? -9.013 0.079 15.621 1.00 92.69 102 ALA A O 1
ATOM 809 N N . MET A 1 103 ? -9.867 2.130 15.947 1.00 91.75 103 MET A N 1
ATOM 810 C CA . MET A 1 103 ? -10.292 2.345 14.566 1.00 91.75 103 MET A CA 1
ATOM 811 C C . MET A 1 103 ? -10.091 3.827 14.215 1.00 91.75 103 MET A C 1
ATOM 813 O O . MET A 1 103 ? -10.930 4.655 14.572 1.00 91.75 103 MET A O 1
ATOM 817 N N . PRO A 1 104 ? -8.938 4.202 13.633 1.00 95.81 104 PRO A N 1
ATOM 818 C CA . PRO A 1 104 ? -8.650 5.590 13.302 1.00 95.81 104 PRO A CA 1
ATOM 819 C C . PRO A 1 104 ? -9.469 6.068 12.104 1.00 95.81 104 PRO A C 1
ATOM 821 O O . PRO A 1 104 ? -9.760 5.300 11.191 1.00 95.81 104 PRO A O 1
ATOM 824 N N . THR A 1 105 ? -9.798 7.355 12.067 1.00 95.06 105 THR A N 1
ATOM 825 C CA . THR A 1 105 ? -10.340 7.984 10.857 1.00 95.06 105 THR A CA 1
ATOM 826 C C . THR A 1 105 ? -9.225 8.265 9.852 1.00 95.06 105 THR A C 1
ATOM 828 O O . THR A 1 105 ? -8.038 8.318 10.195 1.00 95.06 105 THR A O 1
ATOM 831 N N . ARG A 1 106 ? -9.596 8.522 8.594 1.00 94.62 106 ARG A N 1
ATOM 832 C CA . ARG A 1 106 ? -8.637 8.960 7.567 1.00 94.62 106 ARG A CA 1
ATOM 833 C C . ARG A 1 106 ? -7.866 10.220 7.970 1.00 94.62 106 ARG A C 1
ATOM 835 O O . ARG A 1 106 ? -6.670 10.312 7.714 1.00 94.62 106 ARG A O 1
ATOM 842 N N . GLU A 1 107 ? -8.531 11.174 8.612 1.00 94.50 107 GLU A N 1
ATOM 843 C CA . GLU A 1 107 ? -7.899 12.407 9.093 1.00 94.50 107 GLU A CA 1
ATOM 844 C C . GLU A 1 107 ? -6.866 12.119 10.191 1.00 94.50 107 GLU A C 1
ATOM 846 O O . GLU A 1 107 ? -5.741 12.614 10.127 1.00 94.50 107 GLU A O 1
ATOM 851 N N . GLN A 1 108 ? -7.203 11.250 11.149 1.00 95.25 108 GLN A N 1
ATOM 852 C CA . GLN A 1 108 ? -6.272 10.822 12.198 1.00 95.25 108 GLN A CA 1
ATOM 853 C C . GLN A 1 108 ? -5.057 10.094 11.619 1.00 95.25 108 GLN A C 1
ATOM 855 O O . GLN A 1 108 ? -3.937 10.305 12.086 1.00 95.25 108 GLN A O 1
ATOM 860 N N . PHE A 1 109 ? -5.265 9.269 10.590 1.00 96.00 109 PHE A N 1
ATOM 861 C CA . PHE A 1 109 ? -4.177 8.621 9.867 1.00 96.00 109 PHE A CA 1
ATOM 862 C C . PHE A 1 109 ? -3.249 9.647 9.206 1.00 96.00 109 PHE A C 1
ATOM 864 O O . PHE A 1 109 ? -2.045 9.629 9.454 1.00 96.00 109 PHE A O 1
ATOM 871 N N . LEU A 1 110 ? -3.800 10.585 8.428 1.00 94.75 110 LEU A N 1
ATOM 872 C CA . LEU A 1 110 ? -3.017 11.611 7.732 1.00 94.75 110 LEU A CA 1
ATOM 873 C C . LEU A 1 110 ? -2.246 12.514 8.702 1.00 94.75 110 LEU A C 1
ATOM 875 O O . LEU A 1 110 ? -1.079 12.811 8.461 1.00 94.75 110 LEU A O 1
ATOM 879 N N . HIS A 1 111 ? -2.852 12.886 9.832 1.00 94.50 111 HIS A N 1
ATOM 880 C CA . HIS A 1 111 ? -2.182 13.660 10.879 1.00 94.50 111 HIS A CA 1
ATOM 881 C C . HIS A 1 111 ? -0.979 12.916 11.488 1.00 94.50 111 HIS A C 1
ATOM 883 O O . HIS A 1 111 ? -0.029 13.539 11.958 1.00 94.50 111 HIS A O 1
ATOM 889 N N . ARG A 1 112 ? -1.006 11.577 11.506 1.00 92.88 112 ARG A N 1
ATOM 890 C CA . ARG A 1 112 ? 0.082 10.741 12.036 1.00 92.88 112 ARG A CA 1
ATOM 891 C C . ARG A 1 112 ? 1.096 10.313 10.984 1.00 92.88 112 ARG A C 1
ATOM 893 O O . ARG A 1 112 ? 2.178 9.887 11.377 1.00 92.88 112 ARG A O 1
ATOM 900 N N . LEU A 1 113 ? 0.784 10.437 9.695 1.00 90.56 113 LEU A N 1
ATOM 901 C CA . LEU A 1 113 ? 1.555 9.842 8.603 1.00 90.56 113 LEU A CA 1
ATOM 902 C C . LEU A 1 113 ? 3.053 10.172 8.663 1.00 90.56 113 LEU A C 1
ATOM 904 O O . LEU A 1 113 ? 3.874 9.277 8.509 1.00 90.56 113 LEU A O 1
ATOM 908 N N . SER A 1 114 ? 3.417 11.420 8.972 1.00 86.62 114 SER A N 1
ATOM 909 C CA . SER A 1 114 ? 4.823 11.833 9.092 1.00 86.62 114 SER A CA 1
ATOM 910 C C . SER A 1 114 ? 5.583 11.113 10.212 1.00 86.62 114 SER A C 1
ATOM 912 O O . SER A 1 114 ? 6.777 10.878 10.084 1.00 86.62 114 SER A O 1
ATOM 914 N N . THR A 1 115 ? 4.894 10.730 11.290 1.00 87.69 115 THR A N 1
ATOM 915 C CA . THR A 1 115 ? 5.464 9.984 12.426 1.00 87.69 115 THR A CA 1
ATOM 916 C C . THR A 1 115 ? 5.409 8.469 12.241 1.00 87.69 115 THR A C 1
ATOM 918 O O . THR A 1 115 ? 6.081 7.739 12.964 1.00 87.69 115 THR A O 1
ATOM 921 N N . LEU A 1 116 ? 4.625 7.977 11.274 1.00 87.19 116 LEU A N 1
ATOM 922 C CA . LEU A 1 116 ? 4.572 6.550 10.950 1.00 87.19 116 LEU A CA 1
ATOM 923 C C . LEU A 1 116 ? 5.855 6.064 10.260 1.00 87.19 116 LEU A C 1
ATOM 925 O O . LEU A 1 116 ? 6.048 4.858 10.162 1.00 87.19 116 LEU A O 1
ATOM 929 N N . GLY A 1 117 ? 6.737 6.966 9.820 1.00 73.56 117 GLY A N 1
ATOM 930 C CA . GLY A 1 117 ? 8.024 6.595 9.228 1.00 73.56 117 GLY A CA 1
ATOM 931 C C . GLY A 1 117 ? 9.048 6.016 10.170 1.00 73.56 117 GLY A C 1
ATOM 932 O O . GLY A 1 117 ? 9.874 5.211 9.751 1.00 73.56 117 GLY A O 1
ATOM 933 N N . ASP A 1 118 ? 8.923 6.337 11.449 1.00 79.31 118 ASP A N 1
ATOM 934 C CA . ASP A 1 118 ? 9.739 5.726 12.490 1.00 79.31 118 ASP A CA 1
ATOM 935 C C . ASP A 1 118 ? 9.140 4.391 12.968 1.00 79.31 118 ASP A C 1
ATOM 937 O O . ASP A 1 118 ? 9.705 3.720 13.834 1.00 79.31 118 ASP A O 1
ATOM 941 N N . PHE A 1 119 ? 7.971 4.005 12.443 1.00 85.50 119 PHE A N 1
ATOM 942 C CA . PHE A 1 119 ? 7.292 2.777 12.817 1.00 85.50 119 PHE A CA 1
ATOM 943 C C . PHE A 1 119 ? 7.657 1.628 11.876 1.00 85.50 119 PHE A C 1
ATOM 945 O O . PHE A 1 119 ? 7.395 1.671 10.675 1.00 85.50 119 PHE A O 1
ATOM 952 N N . GLY A 1 120 ? 8.157 0.544 12.469 1.00 83.75 120 GLY A N 1
ATOM 953 C CA . GLY A 1 120 ? 8.377 -0.712 11.769 1.00 83.75 120 GLY A CA 1
ATOM 954 C C . GLY A 1 120 ? 9.741 -0.825 11.089 1.00 83.75 120 GLY A C 1
ATOM 955 O O . GLY A 1 120 ? 10.685 -0.105 11.410 1.00 83.75 120 GLY A O 1
ATOM 956 N N . GLN A 1 121 ? 9.859 -1.789 10.180 1.00 87.06 121 GLN A N 1
ATOM 957 C CA . GLN A 1 121 ? 11.072 -2.054 9.416 1.00 87.06 121 GLN A CA 1
ATOM 958 C C . GLN A 1 121 ? 11.034 -1.335 8.068 1.00 87.06 121 GLN A C 1
ATOM 960 O O . GLN A 1 121 ? 10.004 -1.284 7.395 1.00 87.06 121 GLN A O 1
ATOM 965 N N . ARG A 1 122 ? 12.202 -0.852 7.626 1.00 89.31 122 ARG A N 1
ATOM 966 C CA . ARG A 1 122 ? 12.398 -0.474 6.221 1.00 89.31 122 ARG A CA 1
ATOM 967 C C . ARG A 1 122 ? 12.087 -1.672 5.324 1.00 89.31 122 ARG A C 1
ATOM 969 O O . ARG A 1 122 ? 12.234 -2.823 5.737 1.00 89.31 122 ARG A O 1
ATOM 976 N N . TRP A 1 123 ? 11.686 -1.386 4.092 1.00 92.00 123 TRP A N 1
ATOM 977 C CA . TRP A 1 123 ? 11.263 -2.382 3.111 1.00 92.00 123 TRP A CA 1
ATOM 978 C C . TRP A 1 123 ? 10.053 -3.203 3.568 1.00 92.00 123 TRP A C 1
ATOM 980 O O . TRP A 1 123 ? 9.915 -4.365 3.196 1.00 92.00 123 TRP A O 1
ATOM 990 N N . SER A 1 124 ? 9.183 -2.613 4.390 1.00 93.00 124 SER A N 1
ATOM 991 C CA . SER A 1 124 ? 7.945 -3.238 4.859 1.00 93.00 124 SER A CA 1
ATOM 992 C C . SER A 1 124 ? 6.763 -2.288 4.701 1.00 93.00 124 SER A C 1
ATOM 994 O O . SER A 1 124 ? 6.907 -1.064 4.732 1.00 93.00 124 SER A O 1
ATOM 996 N N . GLY A 1 125 ? 5.590 -2.883 4.523 1.00 94.69 125 GLY A N 1
ATOM 997 C CA . GLY A 1 125 ? 4.300 -2.229 4.444 1.00 94.69 125 GLY A CA 1
ATOM 998 C C . GLY A 1 125 ? 3.392 -2.637 5.601 1.00 94.69 125 GLY A C 1
ATOM 999 O O . GLY A 1 125 ? 3.386 -3.777 6.073 1.00 94.69 125 GLY A O 1
ATOM 1000 N N . TYR A 1 126 ? 2.559 -1.699 6.015 1.00 95.31 126 TYR A N 1
ATOM 1001 C CA . TYR A 1 126 ? 1.602 -1.841 7.096 1.00 95.31 126 TYR A CA 1
ATOM 1002 C C . TYR A 1 126 ? 0.241 -1.357 6.634 1.00 95.31 126 TYR A C 1
ATOM 1004 O O . TYR A 1 126 ? 0.129 -0.513 5.742 1.00 95.31 126 TYR A O 1
ATOM 1012 N N . CYS A 1 127 ? -0.812 -1.886 7.245 1.00 95.50 127 CYS A N 1
ATOM 1013 C CA . CYS A 1 127 ? -2.154 -1.414 6.966 1.00 95.50 127 CYS A CA 1
ATOM 1014 C C . CYS A 1 127 ? -3.065 -1.403 8.190 1.00 95.50 127 CYS A C 1
ATOM 1016 O O . CYS A 1 127 ? -2.920 -2.189 9.131 1.00 95.50 127 CYS A O 1
ATOM 1018 N N . VAL A 1 128 ? -4.038 -0.497 8.154 1.00 95.75 128 VAL A N 1
ATOM 1019 C CA . VAL A 1 128 ? -5.040 -0.310 9.202 1.00 95.75 128 VAL A CA 1
ATOM 1020 C C . VAL A 1 128 ? -6.406 -0.059 8.575 1.00 95.75 128 VAL A C 1
ATOM 1022 O O . VAL A 1 128 ? -6.521 0.603 7.542 1.00 95.75 128 VAL A O 1
ATOM 1025 N N . VAL A 1 129 ? -7.450 -0.609 9.194 1.00 95.62 129 VAL A N 1
ATOM 1026 C CA . VAL A 1 129 ? -8.834 -0.341 8.790 1.00 95.62 129 VAL A CA 1
ATOM 1027 C C . VAL A 1 129 ? -9.247 1.019 9.337 1.00 95.62 129 VAL A C 1
ATOM 1029 O O . VAL A 1 129 ? -9.073 1.291 10.525 1.00 95.62 129 VAL A O 1
ATOM 1032 N N . LEU A 1 130 ? -9.806 1.851 8.468 1.00 95.75 130 LEU A N 1
ATOM 1033 C CA . LEU A 1 130 ? -10.256 3.192 8.798 1.00 95.75 130 LEU A CA 1
ATOM 1034 C C . LEU A 1 130 ? -11.749 3.222 9.106 1.00 95.75 130 LEU A C 1
ATOM 1036 O O . LEU A 1 130 ? -12.552 2.552 8.446 1.00 95.75 130 LEU A O 1
ATOM 1040 N N . ASP A 1 131 ? -12.108 4.042 10.089 1.00 92.44 131 ASP A N 1
ATOM 1041 C CA . ASP A 1 131 ? -13.489 4.434 10.328 1.00 92.44 131 ASP A CA 1
ATOM 1042 C C . ASP A 1 131 ? -13.909 5.521 9.331 1.00 92.44 131 ASP A C 1
ATOM 1044 O O . ASP A 1 131 ? -13.279 6.577 9.236 1.00 92.44 131 ASP A O 1
ATOM 1048 N N . ASN A 1 132 ? -14.995 5.248 8.609 1.00 84.81 132 ASN A N 1
ATOM 1049 C CA . ASN A 1 132 ? -15.626 6.163 7.659 1.00 84.81 132 ASN A CA 1
ATOM 1050 C C . ASN A 1 132 ? -17.011 6.628 8.138 1.00 84.81 132 ASN A C 1
ATOM 1052 O O . ASN A 1 132 ? -17.811 7.132 7.348 1.00 84.81 132 ASN A O 1
ATOM 1056 N N . GLY A 1 133 ? -17.295 6.477 9.434 1.00 79.25 133 GLY A N 1
ATOM 1057 C CA . GLY A 1 133 ? -18.550 6.878 10.047 1.00 79.25 133 GLY A CA 1
ATOM 1058 C C . GLY A 1 133 ? -19.711 5.932 9.733 1.00 79.25 133 GLY A C 1
ATOM 1059 O O . GLY A 1 133 ? -19.596 4.940 9.008 1.00 79.25 133 GLY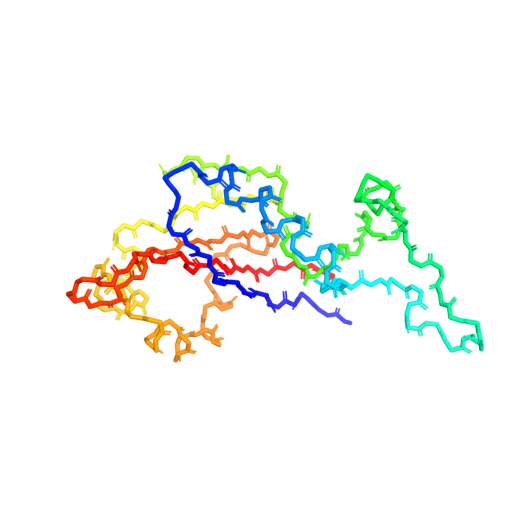 A O 1
ATOM 1060 N N . VAL A 1 134 ? -20.874 6.238 10.309 1.00 71.31 134 VAL A N 1
ATOM 1061 C CA . VAL A 1 134 ? -22.074 5.399 10.196 1.00 71.31 134 VAL A CA 1
ATOM 1062 C C . VAL A 1 134 ? -22.559 5.354 8.744 1.00 71.31 134 VAL A C 1
ATOM 1064 O O . VAL A 1 134 ? -22.946 6.372 8.180 1.00 71.31 134 VAL A O 1
ATOM 1067 N N . GLY A 1 135 ? -22.566 4.156 8.152 1.00 70.12 135 GLY A N 1
ATOM 1068 C CA . GLY A 1 135 ? -22.993 3.928 6.765 1.00 70.12 135 GLY A CA 1
ATOM 1069 C C . GLY A 1 135 ? -21.898 4.138 5.713 1.00 70.12 135 GLY A C 1
ATOM 1070 O O . GLY A 1 135 ? -22.153 3.899 4.534 1.00 70.12 135 GLY A O 1
ATOM 1071 N N . GLY A 1 136 ? -20.688 4.539 6.116 1.00 75.06 136 GLY A N 1
ATOM 1072 C CA . GLY A 1 136 ? -19.534 4.624 5.226 1.00 75.06 136 GLY A CA 1
ATOM 1073 C C . GLY A 1 136 ? -18.981 3.241 4.873 1.00 75.06 136 GLY A C 1
ATOM 1074 O O . GLY A 1 136 ? -18.900 2.352 5.725 1.00 75.06 136 GLY A O 1
ATOM 1075 N N . MET A 1 137 ? -18.569 3.049 3.617 1.00 82.12 137 MET A N 1
ATOM 1076 C CA . MET A 1 137 ? -17.789 1.866 3.242 1.00 82.12 137 MET A CA 1
ATOM 1077 C C . MET A 1 137 ? -16.467 1.898 4.001 1.00 82.12 137 MET A C 1
ATOM 1079 O O . MET A 1 137 ? -15.790 2.923 3.997 1.00 82.12 137 MET A O 1
ATOM 1083 N N . ARG A 1 138 ? -16.092 0.798 4.659 1.00 88.38 138 ARG A N 1
ATOM 1084 C CA . ARG A 1 138 ? -14.792 0.716 5.336 1.00 88.38 138 ARG A CA 1
ATOM 1085 C C . ARG A 1 138 ? -13.674 0.874 4.313 1.00 88.38 138 ARG A C 1
ATOM 1087 O O . ARG A 1 138 ? -13.757 0.331 3.213 1.00 88.38 138 ARG A O 1
ATOM 1094 N N . GLN A 1 139 ? -12.621 1.576 4.704 1.00 94.25 139 GLN A N 1
ATOM 1095 C CA . GLN A 1 139 ? -11.413 1.728 3.901 1.00 94.25 139 GLN A CA 1
ATOM 1096 C C . GLN A 1 139 ? -10.214 1.135 4.623 1.00 94.25 139 GLN A C 1
ATOM 1098 O O . GLN A 1 139 ? -10.216 0.959 5.840 1.00 94.25 139 GLN A O 1
ATOM 1103 N N . LEU A 1 140 ? -9.185 0.833 3.849 1.00 95.88 140 LEU A N 1
ATOM 1104 C CA . LEU A 1 140 ? -7.874 0.452 4.323 1.00 95.88 140 LEU A CA 1
ATOM 1105 C C . LEU A 1 140 ? -6.896 1.585 4.006 1.00 95.88 140 LEU A C 1
ATOM 1107 O O . LEU A 1 140 ? -6.831 2.050 2.867 1.00 95.88 140 LEU A O 1
ATOM 1111 N N . ALA A 1 141 ? -6.135 2.010 5.010 1.00 96.69 141 ALA A N 1
ATOM 1112 C CA . ALA A 1 141 ? -4.917 2.784 4.805 1.00 96.69 141 ALA A CA 1
ATOM 1113 C C . ALA A 1 141 ? -3.750 1.803 4.721 1.00 96.69 141 ALA A C 1
ATOM 1115 O O . ALA A 1 141 ? -3.611 0.953 5.602 1.00 96.69 141 ALA A O 1
ATOM 1116 N N . VAL A 1 142 ? -2.923 1.930 3.688 1.00 96.81 142 VAL A N 1
ATOM 1117 C CA . VAL A 1 142 ? -1.703 1.139 3.494 1.00 96.81 142 VAL A CA 1
ATOM 1118 C C . VAL A 1 142 ? -0.532 2.100 3.384 1.00 96.81 142 VAL A C 1
ATOM 1120 O O . VAL A 1 142 ? -0.640 3.092 2.674 1.00 96.81 142 VAL A O 1
ATOM 1123 N N . TRP A 1 143 ? 0.570 1.843 4.077 1.00 96.31 143 TRP A N 1
ATOM 1124 C CA . TRP A 1 143 ? 1.773 2.671 3.995 1.00 96.31 143 TRP A CA 1
ATOM 1125 C C . TRP A 1 143 ? 3.024 1.837 4.201 1.00 96.31 143 TRP A C 1
ATOM 1127 O O . TRP A 1 143 ? 2.955 0.725 4.720 1.00 96.31 143 TRP A O 1
ATOM 1137 N N . GLY A 1 144 ? 4.168 2.390 3.832 1.00 94.38 144 GLY A N 1
ATOM 1138 C CA . GLY A 1 144 ? 5.451 1.749 4.043 1.00 94.38 144 GLY A CA 1
ATOM 1139 C C . GLY A 1 144 ? 6.598 2.637 3.608 1.00 94.38 144 GLY A C 1
ATOM 1140 O O . GLY A 1 144 ? 6.400 3.784 3.203 1.00 94.38 144 GLY A O 1
ATOM 1141 N N . TYR A 1 145 ? 7.798 2.084 3.736 1.00 91.56 145 TYR A N 1
ATOM 1142 C CA . TYR A 1 145 ? 9.041 2.747 3.370 1.00 91.56 145 TYR A CA 1
ATOM 1143 C C . TYR A 1 145 ? 9.899 1.770 2.594 1.00 91.56 145 TYR A C 1
ATOM 1145 O O . TYR A 1 145 ? 10.198 0.683 3.087 1.00 91.56 145 TYR A O 1
ATOM 1153 N N . SER A 1 146 ? 10.322 2.158 1.403 1.00 90.81 146 SER A N 1
ATOM 1154 C CA . SER A 1 146 ? 11.231 1.375 0.568 1.00 90.81 146 SER A CA 1
ATOM 1155 C C . SER A 1 146 ? 12.123 2.307 -0.245 1.00 90.81 146 SER A C 1
ATOM 1157 O O . SER A 1 146 ? 11.924 3.527 -0.233 1.00 90.81 146 SER A O 1
ATOM 1159 N N . GLY A 1 147 ? 13.151 1.745 -0.873 1.00 84.31 147 GLY A N 1
ATOM 1160 C CA . GLY A 1 147 ? 14.200 2.529 -1.507 1.00 84.31 147 GLY A CA 1
ATOM 1161 C C . GLY A 1 147 ? 15.525 2.540 -0.745 1.00 84.31 147 GLY A C 1
ATOM 1162 O O . GLY A 1 147 ? 15.565 2.224 0.459 1.00 84.31 147 GLY A O 1
ATOM 1163 N N . ASP A 1 148 ? 16.576 2.925 -1.471 1.00 70.44 148 ASP A N 1
ATOM 1164 C CA . ASP A 1 148 ? 17.984 3.051 -1.041 1.00 70.44 148 ASP A CA 1
ATOM 1165 C C . ASP A 1 148 ? 18.197 3.626 0.363 1.00 70.44 148 ASP A C 1
ATOM 1167 O O . ASP A 1 148 ? 17.563 4.635 0.725 1.00 70.44 148 ASP A O 1
#

Secondary structure (DSSP, 8-state):
---EEEEEEEE--S-HHHHHHHHHHHHHHHT-S--GGGG---SSPP---SSHHHHHT-HHHHHH--SSGGG--EE--BTBPP-TTEEEEPPHHHHHHHHSSSS-BHHHHHHHGGGGGGSS-TTEEEEEEEB--TTPPPEEEEEEEE--

Solvent-accessible surface area (backbone atoms only — not comparable to full-atom values): 8504 Å² total; per-residue (Å²): 130,62,57,33,77,38,74,50,78,45,76,60,59,94,52,58,63,62,49,48,56,50,49,37,52,48,33,62,74,69,59,59,52,60,55,79,59,75,76,49,96,53,100,61,85,62,84,70,64,95,41,70,70,56,44,70,66,31,70,64,41,68,71,37,40,27,39,26,72,72,51,45,79,43,71,49,61,80,86,56,82,84,43,80,22,22,33,31,59,61,49,67,68,53,37,30,71,76,68,73,35,87,53,42,34,65,67,58,46,60,76,40,48,82,66,48,73,79,54,81,58,72,34,22,34,42,30,48,62,30,44,56,62,94,91,42,74,51,29,29,42,37,36,35,30,21,38,76

Sequence (148 aa):
MGASGWHYFTDYEPDLRVVLDRLHRQAFGAGEYYWPDDDEDDSWEPVRPATLERLLADAAVASTGTHSVLDIVRVVAPGESDGFGTLRHLMPEEVHRLFGTAMPTREQFLHRLSTLGDFGQRWSGYCVVLDNGVGGMRQLAVWGYSGD

Foldseek 3Di:
DFWAKDKDKDFDDPDVVVVLVVQLCVCVVVVVWDDPCVPPPDPDDDDPDPDLVVQCVDPVCVVWPGSYSSQQDEEDEVPDAWDANYEYEDDQVRCCVQQVDSAAAPVSCVVRRVVCQVPHDANYKYKGWHDPDDPDRIMIMMMHIYTD

Mean predicted aligned error: 5.19 Å

pLDDT: mean 88.48, std 9.46, range [54.5, 97.06]

Organism: NCBI:txid52697

Radius of gyration: 16.07 Å; Cα contacts (8 Å, |Δi|>4): 259; chains: 1; bounding box: 43×28×45 Å